Protein AF-A0A9D6T923-F1 (afdb_monomer_lite)

Secondary structure (DSSP, 8-state):
-------TT---TTTTTSEEE-SSS-EEE-HHHHHHHHHS--S-HHHHHHHHHHHHHHHHHHHT-HHHHHHHH-TT---SHHHHHHHTT--TT--HHHHHHHHHHHHHHHHHHHHHHHHHT-SEEE-TTS-EEEEHHHHHHHHHHHHHHHHHTHHHHHHHSTT----

Radius of gyration: 18.21 Å; chains: 1; bounding box: 53×26×55 Å

Foldseek 3Di:
DDDDPDDDDDQDCVSVVQWDDPDPPDIDGDLVVLLVQQPDPDPDPVSNVVSVVVLLVVLLCLLPPVQLVVCVVPVCPPVDVVSVCVSLVHDPPDALVSLLVSLVSLVSSLVSVVVVCVVVVHQFDADDPRHTSDGNVSSVSSNVSSLSSCVSCVVVNCVRHPPRDSD

pLDDT: mean 86.34, std 15.14, range [31.19, 98.31]

Sequence (167 aa):
MWNLTRGGDQKGGVDLGYFERVGRRVYRLTPAGLAAAAALKPSDRVVQEKLDRELEAAVTRILEHPVFQDWLSNPARPKYFREAGHFWGIAPGTPSKTVRERVAAVDRILSEALEVLDRRGVEEIAAQRGKVLFDRNDVVRCLEFQTTLKQRFARDLRVLAPGIELQ

Structure (mmCIF, N/CA/C/O backbone):
data_AF-A0A9D6T923-F1
#
_entry.id   AF-A0A9D6T923-F1
#
loop_
_atom_site.group_PDB
_atom_site.id
_atom_site.type_symbol
_atom_site.label_atom_id
_atom_site.label_alt_id
_atom_site.label_comp_id
_atom_site.label_asym_id
_atom_site.label_entity_id
_atom_site.label_seq_id
_atom_site.pdbx_PDB_ins_code
_atom_site.Cartn_x
_atom_site.Cartn_y
_atom_site.Cartn_z
_atom_site.occupancy
_atom_site.B_iso_or_equiv
_atom_site.auth_seq_id
_atom_site.auth_comp_id
_atom_site.auth_asym_id
_atom_site.auth_atom_id
_atom_site.pdbx_PDB_model_num
ATOM 1 N N . MET A 1 1 ? 34.291 0.297 38.015 1.00 33.00 1 MET A N 1
ATOM 2 C CA . MET A 1 1 ? 34.451 0.159 36.552 1.00 33.00 1 MET A CA 1
ATOM 3 C C . MET A 1 1 ? 33.395 -0.845 36.102 1.00 33.00 1 MET A C 1
ATOM 5 O O . MET A 1 1 ? 33.555 -2.024 36.373 1.00 33.00 1 MET A O 1
ATOM 9 N N . TRP A 1 2 ? 32.250 -0.384 35.592 1.00 31.19 2 TRP A N 1
ATOM 10 C CA . TRP A 1 2 ? 31.116 -1.259 35.264 1.00 31.19 2 TRP A CA 1
ATOM 11 C C . TRP A 1 2 ? 31.204 -1.688 33.797 1.00 31.19 2 TRP A C 1
ATOM 13 O O . TRP A 1 2 ? 31.028 -0.864 32.902 1.00 31.19 2 TRP A O 1
ATOM 23 N N . ASN A 1 3 ? 31.502 -2.966 33.564 1.00 37.09 3 ASN A N 1
ATOM 24 C CA . ASN A 1 3 ? 31.423 -3.599 32.251 1.00 37.09 3 ASN A CA 1
ATOM 25 C C . ASN A 1 3 ? 29.974 -4.029 31.994 1.00 37.09 3 ASN A C 1
ATOM 27 O O . ASN A 1 3 ? 29.470 -4.934 32.652 1.00 37.09 3 ASN A O 1
ATOM 31 N N . LEU A 1 4 ? 29.311 -3.388 31.030 1.00 40.09 4 LEU A N 1
ATOM 32 C CA . LEU A 1 4 ? 28.071 -3.892 30.439 1.00 40.09 4 LEU A CA 1
ATOM 33 C C . LEU A 1 4 ? 28.443 -4.834 29.292 1.00 40.09 4 LEU A C 1
ATOM 35 O O . LEU A 1 4 ? 28.746 -4.397 28.181 1.00 40.09 4 LEU A O 1
ATOM 39 N N . THR A 1 5 ? 28.420 -6.133 29.564 1.00 43.53 5 THR A N 1
ATOM 40 C CA . THR A 1 5 ? 28.371 -7.178 28.542 1.00 43.53 5 THR A CA 1
ATOM 41 C C . THR A 1 5 ? 27.061 -7.037 27.761 1.00 43.53 5 THR A C 1
ATOM 43 O O . THR A 1 5 ? 25.985 -7.373 28.249 1.00 43.53 5 THR A O 1
ATOM 46 N N . ARG A 1 6 ? 27.127 -6.507 26.532 1.00 48.41 6 ARG A N 1
ATOM 47 C CA . ARG A 1 6 ? 26.035 -6.649 25.557 1.00 48.41 6 ARG A CA 1
ATOM 48 C C . ARG A 1 6 ? 25.989 -8.111 25.115 1.00 48.41 6 ARG A C 1
ATOM 50 O O . ARG A 1 6 ? 26.974 -8.609 24.579 1.00 48.41 6 ARG A O 1
ATOM 57 N N . GLY A 1 7 ? 24.862 -8.780 25.359 1.00 39.69 7 GLY A N 1
ATOM 58 C CA . GLY A 1 7 ? 24.591 -10.132 24.871 1.00 39.69 7 GLY A CA 1
ATOM 59 C C . GLY A 1 7 ? 24.704 -10.192 23.347 1.00 39.69 7 GLY A C 1
ATOM 60 O O . GLY A 1 7 ? 24.068 -9.413 22.641 1.00 39.69 7 GLY A O 1
ATOM 61 N N . GLY A 1 8 ? 25.555 -11.089 22.860 1.00 44.44 8 GLY A N 1
ATOM 62 C CA . GLY A 1 8 ? 26.035 -11.144 21.481 1.00 44.44 8 GLY A CA 1
ATOM 63 C C . GLY A 1 8 ? 25.123 -11.826 20.465 1.00 44.44 8 GLY A C 1
ATOM 64 O O . GLY A 1 8 ? 25.660 -12.386 19.524 1.00 44.44 8 GLY A O 1
ATOM 65 N N . ASP A 1 9 ? 23.794 -11.795 20.612 1.00 50.34 9 ASP A N 1
ATOM 66 C CA . ASP A 1 9 ? 22.916 -12.435 19.609 1.00 50.34 9 ASP A CA 1
ATOM 67 C C . ASP A 1 9 ? 21.517 -11.814 19.442 1.00 50.34 9 ASP A C 1
ATOM 69 O O . ASP A 1 9 ? 20.634 -12.372 18.794 1.00 50.34 9 ASP A O 1
ATOM 73 N N . GLN A 1 10 ? 21.284 -10.622 19.998 1.00 52.41 10 GLN A N 1
ATOM 74 C CA . GLN A 1 10 ? 20.024 -9.905 19.793 1.00 52.41 10 GLN A CA 1
ATOM 75 C C . GLN A 1 10 ? 20.211 -8.836 18.718 1.00 52.41 10 GLN A C 1
ATOM 77 O O . GLN A 1 10 ? 20.822 -7.796 18.966 1.00 52.41 10 GLN A O 1
ATOM 82 N N . LYS A 1 11 ? 19.676 -9.091 17.515 1.00 60.47 11 LYS A N 1
ATOM 83 C CA . LYS A 1 11 ? 19.562 -8.073 16.458 1.00 60.47 11 LYS A CA 1
ATOM 84 C C . LYS A 1 11 ? 18.826 -6.860 17.027 1.00 60.47 11 LYS A C 1
ATOM 86 O O . LYS A 1 11 ? 17.698 -6.988 17.507 1.00 60.47 11 LYS A O 1
ATOM 91 N N . GLY A 1 12 ? 19.461 -5.689 16.998 1.00 68.44 12 GLY A N 1
ATOM 92 C CA . GLY A 1 12 ? 18.843 -4.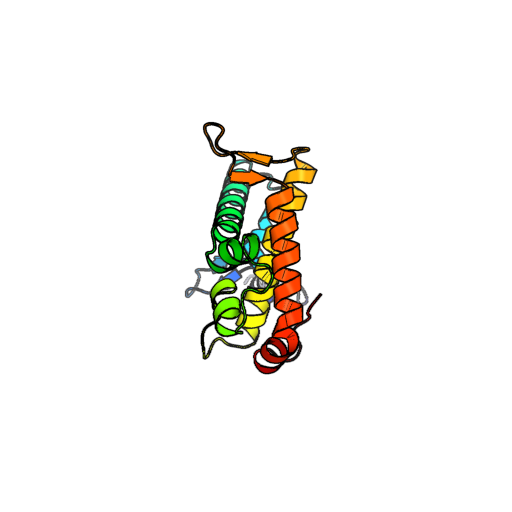462 17.493 1.00 68.44 12 GLY A CA 1
ATOM 93 C C . GLY A 1 12 ? 17.693 -4.025 16.584 1.00 68.44 12 GLY A C 1
ATOM 94 O O . GLY A 1 12 ? 17.639 -4.395 15.416 1.00 68.44 12 GLY A O 1
ATOM 95 N N . GLY A 1 13 ? 16.786 -3.173 17.069 1.00 68.31 13 GLY A N 1
ATOM 96 C CA . GLY A 1 13 ? 15.664 -2.679 16.253 1.00 68.31 13 GLY A CA 1
ATOM 97 C C . GLY A 1 13 ? 16.082 -1.949 14.960 1.00 68.31 13 GLY A C 1
ATOM 98 O O . GLY A 1 13 ? 15.289 -1.844 14.031 1.00 68.31 13 GLY A O 1
ATOM 99 N N . VAL A 1 14 ? 17.330 -1.477 14.873 1.00 72.62 14 VAL A N 1
ATOM 100 C CA . VAL A 1 14 ? 17.928 -0.953 13.630 1.00 72.62 14 VAL A CA 1
ATOM 101 C C . VAL A 1 14 ? 18.278 -2.089 12.660 1.00 72.62 14 VAL A C 1
ATOM 103 O O . VAL A 1 14 ? 17.991 -1.988 11.471 1.00 72.62 14 VAL A O 1
ATOM 106 N N . ASP A 1 15 ? 18.830 -3.197 13.161 1.00 73.19 15 ASP A N 1
ATOM 107 C CA . ASP A 1 15 ? 19.172 -4.385 12.365 1.00 73.19 15 ASP A CA 1
ATOM 108 C C . ASP A 1 15 ? 17.917 -5.121 11.874 1.00 73.19 15 ASP A C 1
ATOM 110 O O . ASP A 1 15 ? 17.924 -5.733 10.807 1.00 73.19 15 ASP A O 1
ATOM 114 N N . LEU A 1 16 ? 16.824 -5.018 12.636 1.00 73.38 16 LEU A N 1
ATOM 115 C CA . LEU A 1 16 ? 15.488 -5.496 12.265 1.00 73.38 16 LEU A CA 1
ATOM 116 C C . LEU A 1 16 ? 14.747 -4.536 11.317 1.00 73.38 16 LEU A C 1
ATOM 118 O O . LEU A 1 16 ? 13.649 -4.842 10.862 1.00 73.38 16 LEU A O 1
ATOM 122 N N . GLY A 1 17 ? 15.333 -3.376 11.001 1.00 81.31 17 GLY A N 1
ATOM 123 C CA . GLY A 1 17 ? 14.759 -2.401 10.075 1.00 81.31 17 GLY A CA 1
ATOM 124 C C . GLY A 1 17 ? 13.574 -1.611 10.632 1.00 81.31 17 GLY A C 1
ATOM 125 O O . GLY A 1 17 ? 12.904 -0.927 9.864 1.00 81.31 17 GLY A O 1
ATOM 126 N N . TYR A 1 18 ? 13.310 -1.670 11.940 1.00 84.00 18 TYR A N 1
ATOM 127 C CA . TYR A 1 18 ? 12.225 -0.935 12.602 1.00 84.00 18 TYR A CA 1
ATOM 128 C C . TYR A 1 18 ? 12.570 0.530 12.865 1.00 84.00 18 TYR A C 1
ATOM 130 O O . TYR A 1 18 ? 11.690 1.391 12.899 1.00 84.00 18 TYR A O 1
ATOM 138 N N . PHE A 1 19 ? 13.860 0.820 13.015 1.00 86.50 19 PHE A N 1
ATOM 139 C CA . PHE A 1 19 ? 14.364 2.169 13.220 1.00 86.50 19 PHE A CA 1
ATOM 140 C C . PHE A 1 19 ? 15.405 2.533 12.167 1.00 86.50 19 PHE A C 1
ATOM 142 O O . PHE A 1 19 ? 16.299 1.745 11.862 1.00 86.50 19 PHE A O 1
ATOM 149 N N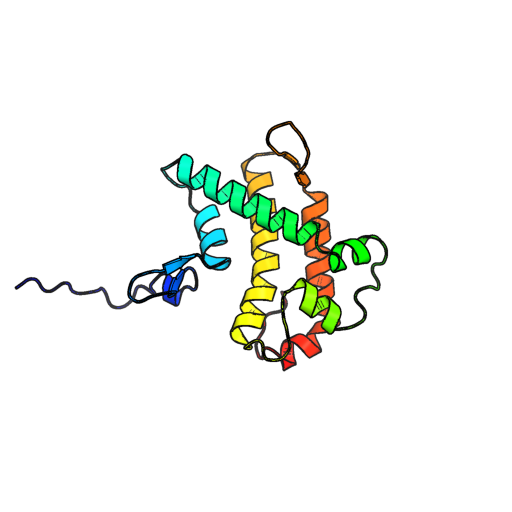 . GLU A 1 20 ? 15.343 3.767 11.682 1.00 85.62 20 GLU A N 1
ATOM 150 C CA . GLU A 1 20 ? 16.418 4.402 10.926 1.00 85.62 20 GLU A CA 1
ATOM 151 C C . GLU A 1 20 ? 17.107 5.465 11.788 1.00 85.62 20 GLU A C 1
ATOM 153 O O . GLU A 1 20 ? 16.478 6.171 12.580 1.00 85.62 20 GLU A O 1
ATOM 158 N N . ARG A 1 21 ? 18.432 5.580 11.671 1.00 84.81 21 ARG A N 1
ATOM 159 C CA . ARG A 1 21 ? 19.206 6.576 12.417 1.00 84.81 21 ARG A CA 1
ATOM 160 C C . ARG A 1 21 ? 19.256 7.877 11.622 1.00 84.81 21 ARG A C 1
ATOM 162 O O . ARG A 1 21 ? 19.951 7.955 10.618 1.00 84.81 21 ARG A O 1
ATOM 169 N N . VAL A 1 22 ? 18.564 8.902 12.112 1.00 87.12 22 VAL A N 1
ATOM 170 C CA . VAL A 1 22 ? 18.488 10.236 11.482 1.00 87.12 22 VAL A CA 1
ATOM 171 C C . VAL A 1 22 ? 19.438 11.257 12.122 1.00 87.12 22 VAL A C 1
ATOM 173 O O . VAL A 1 22 ? 19.540 12.391 11.668 1.00 87.12 22 VAL A O 1
ATOM 176 N N . GLY A 1 23 ? 20.170 10.871 13.173 1.00 78.75 23 GLY A N 1
ATOM 177 C CA . GLY A 1 23 ? 21.181 11.720 13.802 1.00 78.75 23 GLY A CA 1
ATOM 178 C C . GLY A 1 23 ? 22.101 10.972 14.767 1.00 78.75 23 GLY A C 1
ATOM 179 O O . GLY A 1 23 ? 21.990 9.760 14.974 1.00 78.75 23 GLY A O 1
ATOM 180 N N . ARG A 1 24 ? 23.018 11.700 15.423 1.00 72.75 24 ARG A N 1
ATOM 181 C CA . ARG A 1 24 ? 24.044 11.098 16.301 1.00 72.75 24 ARG A CA 1
ATOM 182 C C . ARG A 1 24 ? 23.440 10.273 17.449 1.00 72.75 24 ARG A C 1
ATOM 184 O O . ARG A 1 24 ? 24.092 9.334 17.899 1.00 72.75 24 ARG A O 1
ATOM 191 N N . ARG A 1 25 ? 22.200 10.557 17.868 1.00 75.94 25 ARG A N 1
ATOM 192 C CA . ARG A 1 25 ? 21.403 9.768 18.835 1.00 75.94 25 ARG A CA 1
ATOM 193 C C . ARG A 1 25 ? 19.892 9.807 18.562 1.00 75.94 25 ARG A C 1
ATOM 195 O O . ARG A 1 25 ? 19.105 9.532 19.457 1.00 75.94 25 ARG A O 1
ATOM 202 N N . VAL A 1 26 ? 19.494 10.190 17.353 1.00 72.75 26 VAL A N 1
ATOM 203 C CA . VAL A 1 26 ? 18.081 10.334 16.992 1.00 72.75 26 VAL A CA 1
ATOM 204 C C . VAL A 1 26 ? 17.722 9.199 16.051 1.00 72.75 26 VAL A C 1
ATOM 206 O O . VAL A 1 26 ? 18.394 9.000 15.035 1.00 72.75 26 VAL A O 1
ATOM 209 N N . TYR A 1 27 ? 16.685 8.456 16.417 1.00 84.00 27 TYR A N 1
ATOM 210 C CA . TYR A 1 27 ? 16.145 7.355 15.636 1.00 84.00 27 TYR A CA 1
ATOM 211 C C . TYR A 1 27 ? 14.716 7.692 15.245 1.00 84.00 27 TYR A C 1
ATOM 213 O O . TYR A 1 27 ? 13.965 8.252 16.046 1.00 84.00 27 TYR A O 1
ATOM 221 N N . ARG A 1 28 ? 14.354 7.360 14.014 1.00 82.50 28 ARG A N 1
ATOM 222 C CA . ARG A 1 28 ? 12.999 7.491 13.499 1.00 82.50 28 ARG A CA 1
ATOM 223 C C . ARG A 1 28 ? 12.449 6.098 13.242 1.00 82.50 28 ARG A C 1
ATOM 225 O O . ARG A 1 28 ? 13.174 5.223 12.779 1.00 82.50 28 ARG A O 1
ATOM 232 N N . LEU A 1 29 ? 11.178 5.899 13.565 1.00 83.81 29 LEU A N 1
ATOM 233 C CA . LEU A 1 29 ? 10.455 4.698 13.172 1.00 83.81 29 LEU A CA 1
ATOM 234 C C . LEU A 1 29 ? 10.351 4.644 11.650 1.00 83.81 29 LEU A C 1
ATOM 236 O O . LEU A 1 29 ? 9.932 5.610 11.008 1.00 83.81 29 LEU A O 1
ATOM 240 N N . THR A 1 30 ? 10.744 3.512 11.086 1.00 83.81 30 THR A N 1
ATOM 241 C CA . THR A 1 30 ? 10.467 3.209 9.684 1.00 83.81 30 THR A CA 1
ATOM 242 C C . THR A 1 30 ? 9.008 2.756 9.555 1.00 83.81 30 THR A C 1
ATOM 244 O O . THR A 1 30 ? 8.399 2.353 10.551 1.00 83.81 30 THR A O 1
ATOM 247 N N . PRO A 1 31 ? 8.437 2.723 8.339 1.00 79.25 31 PRO A N 1
ATOM 248 C CA . PRO A 1 31 ? 7.131 2.098 8.120 1.00 79.25 31 PRO A CA 1
ATOM 249 C C . PRO A 1 31 ? 7.064 0.647 8.631 1.00 79.25 31 PRO A C 1
ATOM 251 O O . PRO A 1 31 ? 6.039 0.218 9.147 1.00 79.25 31 PRO A O 1
ATOM 254 N N . ALA A 1 32 ? 8.180 -0.092 8.555 1.00 74.88 32 ALA A N 1
ATOM 255 C CA . ALA A 1 32 ? 8.295 -1.451 9.081 1.00 74.88 32 ALA A CA 1
ATOM 256 C C . ALA A 1 32 ? 8.182 -1.502 10.609 1.00 74.88 32 ALA A C 1
ATOM 258 O O . ALA A 1 32 ? 7.495 -2.363 11.150 1.00 74.88 32 ALA A O 1
ATOM 259 N N . GLY A 1 33 ? 8.861 -0.584 11.299 1.00 81.94 33 GLY A N 1
ATOM 260 C CA . GLY A 1 33 ? 8.790 -0.501 12.752 1.00 81.94 33 GLY A CA 1
ATOM 261 C C . GLY A 1 33 ? 7.441 -0.005 13.244 1.00 81.94 33 GLY A C 1
ATOM 262 O O . GLY A 1 33 ? 7.018 -0.397 14.321 1.00 81.94 33 GLY A O 1
ATOM 263 N N . LEU A 1 34 ? 6.762 0.827 12.455 1.00 78.62 34 LEU A N 1
ATOM 264 C CA . LEU A 1 34 ? 5.431 1.332 12.773 1.00 78.62 34 LEU A CA 1
ATOM 265 C C . LEU A 1 34 ? 4.392 0.208 12.715 1.00 78.62 34 LEU A C 1
ATOM 267 O O . LEU A 1 34 ? 3.637 0.048 13.667 1.00 78.62 34 LEU A O 1
ATOM 271 N N . ALA A 1 35 ? 4.437 -0.629 11.673 1.00 72.94 35 ALA A N 1
ATOM 272 C CA . ALA A 1 35 ? 3.622 -1.843 11.595 1.00 72.94 35 ALA A CA 1
ATOM 273 C C . ALA A 1 35 ? 3.924 -2.805 12.760 1.00 72.94 35 ALA A C 1
ATOM 275 O O . ALA A 1 35 ? 3.023 -3.217 13.481 1.00 72.94 35 ALA A O 1
ATOM 276 N N . ALA A 1 36 ? 5.207 -3.080 13.032 1.00 73.88 36 ALA A N 1
ATOM 277 C CA . ALA A 1 36 ? 5.597 -3.934 14.156 1.00 73.88 36 ALA A CA 1
ATOM 278 C C . ALA A 1 36 ? 5.162 -3.366 15.521 1.00 73.88 36 ALA A C 1
ATOM 280 O O . ALA A 1 36 ? 4.828 -4.126 16.426 1.00 73.88 36 ALA A O 1
ATOM 281 N N . ALA A 1 37 ? 5.158 -2.040 15.682 1.00 70.06 37 ALA A N 1
ATOM 282 C CA . ALA A 1 37 ? 4.698 -1.380 16.897 1.00 70.06 37 ALA A CA 1
ATOM 283 C C . ALA A 1 37 ? 3.172 -1.446 17.058 1.00 70.06 37 ALA A C 1
ATOM 285 O O . ALA A 1 37 ? 2.712 -1.620 18.182 1.00 70.06 37 ALA A O 1
ATOM 286 N N . ALA A 1 38 ? 2.400 -1.343 15.971 1.00 62.12 38 ALA A N 1
ATOM 287 C CA . ALA A 1 38 ? 0.938 -1.478 15.991 1.00 62.12 38 ALA A CA 1
ATOM 288 C C . ALA A 1 38 ? 0.474 -2.900 16.381 1.00 62.12 38 ALA A C 1
ATOM 290 O O . ALA A 1 38 ? -0.555 -3.071 17.044 1.00 62.12 38 ALA A O 1
ATOM 291 N N . ALA A 1 39 ? 1.281 -3.913 16.048 1.00 64.56 39 ALA A N 1
ATOM 292 C CA . ALA A 1 39 ? 1.043 -5.301 16.438 1.00 64.56 39 ALA A CA 1
ATOM 293 C C . ALA A 1 39 ? 1.340 -5.582 17.930 1.00 64.56 39 ALA A C 1
ATOM 295 O O . ALA A 1 39 ? 0.817 -6.538 18.512 1.00 64.56 39 ALA A O 1
ATOM 296 N N . LEU A 1 40 ? 2.169 -4.761 18.588 1.00 65.44 40 LEU A N 1
ATOM 297 C CA . LEU A 1 40 ? 2.410 -4.866 20.029 1.00 65.44 40 LEU A CA 1
ATOM 298 C C . LEU A 1 40 ? 1.201 -4.305 20.778 1.00 65.44 40 LEU A C 1
ATOM 300 O O . LEU A 1 40 ? 0.799 -3.183 20.514 1.00 65.44 40 LEU A O 1
ATOM 304 N N . LYS A 1 41 ? 0.655 -5.039 21.759 1.00 57.00 41 LYS A N 1
ATOM 305 C CA . LYS A 1 41 ? -0.313 -4.488 22.725 1.00 57.00 41 LYS A CA 1
ATOM 306 C C . LYS A 1 41 ? 0.427 -3.506 23.636 1.00 57.00 41 LYS A C 1
ATOM 308 O O . LYS A 1 41 ? 1.123 -3.969 24.547 1.00 57.00 41 LYS A O 1
ATOM 313 N N . PRO A 1 42 ? 0.339 -2.182 23.433 1.00 54.72 42 PRO A N 1
ATOM 314 C CA . PRO A 1 42 ? 1.056 -1.253 24.281 1.00 54.72 42 PRO A CA 1
ATOM 315 C C . PRO A 1 42 ? 0.341 -1.261 25.632 1.00 54.72 42 PRO A C 1
ATOM 317 O O . PRO A 1 42 ? -0.883 -1.179 25.693 1.00 54.72 42 PRO A O 1
ATOM 320 N N . SER A 1 43 ? 1.081 -1.355 26.734 1.00 58.91 43 SER A N 1
ATOM 321 C CA . SER A 1 43 ? 0.495 -1.139 28.064 1.00 58.91 43 SER A CA 1
ATOM 322 C C . SER A 1 43 ? -0.026 0.297 28.236 1.00 58.91 43 SER A C 1
ATOM 324 O O . SER A 1 43 ? -0.819 0.560 29.136 1.00 58.91 43 SER A O 1
ATOM 326 N N . ASP A 1 44 ? 0.399 1.211 27.356 1.00 68.88 44 ASP A N 1
ATOM 327 C CA . ASP A 1 44 ? -0.005 2.610 27.305 1.00 68.88 44 ASP A CA 1
ATOM 328 C C . ASP A 1 44 ? -1.014 2.869 26.173 1.00 68.88 44 ASP A C 1
ATOM 330 O O . ASP A 1 44 ? -0.684 2.874 24.981 1.00 68.88 44 ASP A O 1
ATOM 334 N N . ARG A 1 45 ? -2.255 3.152 26.572 1.00 75.06 45 ARG A N 1
ATOM 335 C CA . ARG A 1 45 ? -3.367 3.488 25.678 1.00 75.06 45 ARG A CA 1
ATOM 336 C C . ARG A 1 45 ? -3.066 4.690 24.775 1.00 75.06 45 ARG A C 1
ATOM 338 O O . ARG A 1 45 ? -3.508 4.703 23.630 1.00 75.06 45 ARG A O 1
ATOM 345 N N . VAL A 1 46 ? -2.297 5.675 25.245 1.00 77.44 46 VAL A N 1
ATOM 346 C CA . VAL A 1 46 ? -1.963 6.877 24.460 1.00 77.44 46 VAL A CA 1
ATOM 347 C C . VAL A 1 46 ? -1.059 6.519 23.281 1.00 77.44 46 VAL A C 1
ATOM 349 O O . VAL A 1 46 ? -1.223 7.045 22.178 1.00 77.44 46 VAL A O 1
ATOM 352 N N . VAL A 1 47 ? -0.119 5.595 23.495 1.00 77.38 47 VAL A N 1
ATOM 353 C CA . VAL A 1 47 ? 0.774 5.104 22.438 1.00 77.38 47 VAL A CA 1
ATOM 354 C C . VAL A 1 47 ? -0.018 4.308 21.405 1.00 77.38 47 VAL A C 1
ATOM 356 O O . VAL A 1 47 ? 0.178 4.514 20.209 1.00 77.38 47 VAL A O 1
ATOM 359 N N . GLN A 1 48 ? -0.948 3.461 21.853 1.00 76.00 48 GLN A N 1
ATOM 360 C CA . GLN A 1 48 ? -1.803 2.683 20.958 1.00 76.00 48 GLN A CA 1
ATOM 361 C C . GLN A 1 48 ? -2.680 3.578 20.077 1.00 76.00 48 GLN A C 1
ATOM 363 O O . GLN A 1 48 ? -2.667 3.439 18.859 1.00 76.00 48 GLN A O 1
ATOM 368 N N . GLU A 1 49 ? -3.372 4.555 20.668 1.00 83.00 49 GLU A N 1
ATOM 369 C CA . GLU A 1 49 ? -4.215 5.489 19.912 1.00 83.00 49 GLU A CA 1
ATOM 370 C C . GLU A 1 49 ? -3.406 6.295 18.885 1.00 83.00 49 GLU A C 1
ATOM 372 O O . GLU A 1 49 ? -3.908 6.624 17.809 1.00 83.00 49 GLU A O 1
ATOM 377 N N . LYS A 1 50 ? -2.144 6.618 19.191 1.00 85.06 50 LYS A N 1
ATOM 378 C CA . LYS A 1 50 ? -1.257 7.291 18.240 1.00 85.06 50 LYS A CA 1
ATOM 379 C C . LYS A 1 50 ? -0.874 6.379 17.071 1.00 85.06 50 LYS A C 1
ATOM 381 O O . LYS A 1 50 ? -0.924 6.834 15.930 1.00 85.06 50 LYS A O 1
ATOM 386 N N . LEU A 1 51 ? -0.497 5.131 17.347 1.00 84.44 51 LEU A N 1
ATOM 387 C CA . LEU A 1 51 ? -0.134 4.152 16.318 1.00 84.44 51 LEU A CA 1
ATOM 388 C C . LEU A 1 51 ? -1.320 3.843 15.400 1.00 84.44 51 LEU A C 1
ATOM 390 O O . LEU A 1 51 ? -1.156 3.849 14.182 1.00 84.44 51 LEU A O 1
ATOM 394 N N . ASP A 1 52 ? -2.513 3.685 15.973 1.00 87.06 52 ASP A N 1
ATOM 395 C CA . ASP A 1 52 ? -3.746 3.458 15.220 1.00 87.06 52 ASP A CA 1
ATOM 396 C C . ASP A 1 52 ? -4.027 4.624 14.259 1.00 87.06 52 ASP A C 1
ATOM 398 O O . ASP A 1 52 ? -4.267 4.406 13.075 1.00 87.06 52 ASP A O 1
ATOM 402 N N . ARG A 1 53 ? -3.891 5.877 14.716 1.00 90.62 53 ARG A N 1
ATOM 403 C CA . ARG A 1 53 ? -4.053 7.058 13.845 1.00 90.62 53 ARG A CA 1
ATOM 404 C C . ARG A 1 53 ? -3.004 7.134 12.739 1.00 90.62 53 ARG A C 1
ATOM 406 O O . ARG A 1 53 ? -3.298 7.593 11.635 1.00 90.62 53 ARG A O 1
ATOM 413 N N . GLU A 1 54 ? -1.765 6.744 13.028 1.00 92.31 54 GLU A N 1
ATOM 414 C CA . GLU A 1 54 ? -0.700 6.721 12.022 1.00 92.31 54 GLU A CA 1
ATOM 415 C C . GLU A 1 54 ? -0.964 5.649 10.956 1.00 92.31 54 GLU A C 1
ATOM 417 O O . GLU A 1 54 ? -0.773 5.928 9.767 1.00 92.31 54 GLU A O 1
ATOM 422 N N . LEU A 1 55 ? -1.463 4.475 11.362 1.00 93.25 55 LEU A N 1
ATOM 423 C CA . LEU A 1 55 ? -1.914 3.418 10.458 1.00 93.25 55 LEU A CA 1
ATOM 424 C C . LEU A 1 55 ? -3.101 3.888 9.609 1.00 93.25 55 LEU A C 1
ATOM 426 O O . LEU A 1 55 ? -3.030 3.817 8.384 1.00 93.25 55 LEU A O 1
ATOM 430 N N . GLU A 1 56 ? -4.141 4.447 10.231 1.00 94.31 56 GLU A N 1
ATOM 431 C CA . GLU A 1 56 ? -5.319 4.992 9.543 1.00 94.31 56 GLU A CA 1
ATOM 432 C C . GLU A 1 56 ? -4.921 6.014 8.468 1.00 94.31 56 GLU A C 1
ATOM 434 O O . GLU A 1 56 ? -5.371 5.943 7.321 1.00 94.31 56 GLU A O 1
ATOM 439 N N . ALA A 1 57 ? -4.011 6.933 8.803 1.00 95.19 57 ALA A N 1
ATOM 440 C CA . ALA A 1 57 ? -3.508 7.930 7.864 1.00 95.19 57 ALA A CA 1
ATOM 441 C C . ALA A 1 57 ? -2.639 7.327 6.747 1.00 95.19 57 ALA A C 1
ATOM 443 O O . ALA A 1 57 ? -2.559 7.910 5.662 1.00 95.19 57 ALA A O 1
ATOM 444 N N . ALA A 1 58 ? -1.937 6.220 7.003 1.00 96.50 58 ALA A N 1
ATOM 445 C CA . ALA A 1 58 ? -1.144 5.519 5.997 1.00 96.50 58 ALA A CA 1
ATOM 446 C C . ALA A 1 58 ? -2.041 4.755 5.013 1.00 96.50 58 ALA A C 1
ATOM 448 O O . ALA A 1 58 ? -1.854 4.893 3.805 1.00 96.50 58 ALA A O 1
ATOM 449 N N . VAL A 1 59 ? -3.044 4.032 5.519 1.00 97.50 59 VAL A N 1
ATOM 450 C CA . VAL A 1 59 ? -4.048 3.326 4.706 1.00 97.50 59 VAL A CA 1
ATOM 451 C C . VAL A 1 59 ? -4.813 4.318 3.839 1.00 97.50 59 VAL A C 1
ATOM 453 O O . VAL A 1 59 ? -4.854 4.155 2.624 1.00 97.50 59 VAL A O 1
ATOM 456 N N . THR A 1 60 ? -5.316 5.404 4.434 1.00 97.00 60 THR A N 1
ATOM 457 C CA . THR A 1 60 ? -6.036 6.459 3.702 1.00 97.00 60 THR A CA 1
ATOM 458 C C . THR A 1 60 ? -5.189 7.005 2.549 1.00 97.00 60 THR A C 1
ATOM 460 O O . THR A 1 60 ? -5.661 7.083 1.423 1.00 97.00 60 THR A O 1
ATOM 463 N N . ARG A 1 61 ? -3.897 7.289 2.776 1.00 97.38 61 ARG A N 1
ATOM 464 C CA . ARG A 1 61 ? -2.987 7.762 1.715 1.00 97.38 61 ARG A CA 1
ATOM 465 C C . ARG A 1 61 ? -2.773 6.750 0.588 1.00 97.38 61 ARG A C 1
ATOM 467 O O . ARG A 1 61 ? -2.593 7.162 -0.554 1.00 97.38 61 ARG A O 1
ATOM 474 N N . ILE A 1 62 ? -2.747 5.455 0.900 1.00 98.12 62 ILE A N 1
ATOM 475 C CA . ILE A 1 62 ? -2.632 4.392 -0.108 1.00 98.12 62 ILE A CA 1
ATOM 476 C C . ILE A 1 62 ? -3.921 4.316 -0.932 1.00 98.12 62 ILE A C 1
ATOM 478 O O . ILE A 1 62 ? -3.861 4.283 -2.161 1.00 98.12 62 ILE A O 1
ATOM 482 N N . LEU A 1 63 ? -5.076 4.337 -0.265 1.00 97.81 63 LEU A N 1
ATOM 483 C CA . LEU A 1 63 ? -6.383 4.256 -0.913 1.00 97.81 63 LEU A CA 1
ATOM 484 C C . LEU A 1 63 ? -6.698 5.509 -1.736 1.00 97.81 63 LEU A C 1
ATOM 486 O O . LEU A 1 63 ? -7.265 5.407 -2.814 1.00 97.81 63 LEU A O 1
ATOM 490 N N . GLU A 1 64 ? -6.281 6.693 -1.304 1.00 97.44 64 GLU A N 1
ATOM 491 C CA . GLU A 1 64 ? -6.460 7.940 -2.060 1.00 97.44 64 GLU A CA 1
ATOM 492 C C . GLU A 1 64 ? -5.431 8.108 -3.194 1.00 97.44 64 GLU A C 1
ATOM 494 O O . GLU A 1 64 ? -5.466 9.098 -3.928 1.00 97.44 64 GLU A O 1
ATOM 499 N N . HIS A 1 65 ? -4.502 7.160 -3.370 1.00 98.31 65 HIS A N 1
ATOM 500 C CA . HIS A 1 65 ? -3.453 7.298 -4.370 1.00 98.31 65 HIS A CA 1
ATOM 501 C C . HIS A 1 65 ? -4.038 7.288 -5.800 1.00 98.31 65 HIS A C 1
ATOM 503 O O . HIS A 1 65 ? -4.716 6.323 -6.170 1.00 98.31 65 HIS A O 1
ATOM 509 N N . PRO A 1 66 ? -3.709 8.274 -6.667 1.00 97.75 66 PRO A N 1
ATOM 510 C CA . PRO A 1 66 ? -4.323 8.410 -7.994 1.00 97.75 66 PRO A CA 1
ATOM 511 C C . PRO A 1 66 ? -4.235 7.151 -8.861 1.00 97.75 66 PRO A C 1
ATOM 513 O O . PRO A 1 66 ? -5.199 6.761 -9.497 1.00 97.75 66 PRO A O 1
ATOM 516 N N . VAL A 1 67 ? -3.093 6.461 -8.837 1.00 97.88 67 VAL A N 1
ATOM 517 C CA . VAL A 1 67 ? -2.887 5.227 -9.620 1.00 97.88 67 VAL A CA 1
ATOM 518 C C . VAL A 1 67 ? -3.832 4.094 -9.191 1.00 97.88 67 VAL A C 1
ATOM 520 O O . VAL A 1 67 ? -4.263 3.316 -10.039 1.00 97.88 67 VAL A O 1
ATOM 523 N N . PHE A 1 68 ? -4.164 3.996 -7.899 1.00 98.19 68 PHE A N 1
ATOM 524 C CA . PHE A 1 68 ? -5.137 3.014 -7.419 1.00 98.19 68 PHE A CA 1
ATOM 525 C C . PHE A 1 68 ? -6.565 3.438 -7.781 1.00 98.19 68 PHE A C 1
ATOM 527 O O . PHE A 1 68 ? -7.329 2.627 -8.297 1.00 98.19 68 PHE A O 1
ATOM 534 N N . GLN A 1 69 ? -6.898 4.720 -7.617 1.00 98.06 69 GLN A N 1
ATOM 535 C CA . GLN A 1 69 ? -8.195 5.272 -8.027 1.00 98.06 69 GLN A CA 1
ATOM 536 C C . GLN A 1 69 ? -8.461 5.085 -9.534 1.00 98.06 69 GLN A C 1
ATOM 538 O O . GLN A 1 69 ? -9.547 4.664 -9.939 1.00 98.06 69 GLN A O 1
ATOM 543 N N . ASP A 1 70 ? -7.442 5.289 -10.371 1.00 97.31 70 ASP A N 1
ATOM 544 C CA . ASP A 1 70 ? -7.506 5.023 -11.810 1.00 97.31 70 ASP A CA 1
ATOM 545 C C . ASP A 1 70 ? -7.712 3.532 -12.112 1.00 97.31 70 ASP A C 1
ATOM 547 O O . ASP A 1 70 ? -8.435 3.180 -13.048 1.00 97.31 70 ASP A O 1
ATOM 551 N N . TRP A 1 71 ? -7.096 2.642 -11.327 1.00 97.81 71 TRP A N 1
ATOM 552 C CA . TRP A 1 71 ? -7.266 1.196 -11.475 1.00 97.81 71 TRP A CA 1
ATOM 553 C C . TRP A 1 71 ? -8.680 0.730 -11.125 1.00 97.81 71 TRP A C 1
ATOM 555 O O . TRP A 1 71 ? -9.223 -0.107 -11.846 1.00 97.81 71 TRP A O 1
ATOM 565 N N . LEU A 1 72 ? -9.307 1.311 -10.094 1.00 96.94 72 LEU A N 1
ATOM 566 C CA . LEU A 1 72 ? -10.700 1.010 -9.735 1.00 96.94 72 LEU A CA 1
ATOM 567 C C . LEU A 1 72 ? -11.664 1.278 -10.900 1.00 96.94 72 LEU A C 1
ATOM 569 O O . LEU A 1 72 ? -12.630 0.543 -11.088 1.00 96.94 72 LEU A O 1
ATOM 573 N N . SER A 1 73 ? -11.379 2.303 -11.706 1.00 96.50 73 SER A N 1
ATOM 574 C CA . SER A 1 73 ? -12.157 2.618 -12.911 1.00 96.50 73 SER A CA 1
ATOM 575 C C . SER A 1 73 ? -11.713 1.810 -14.136 1.00 96.50 73 SER A C 1
ATOM 577 O O . SER A 1 73 ? -12.499 1.573 -15.054 1.00 96.50 73 SER A O 1
ATOM 579 N N . ASN A 1 74 ? -10.441 1.410 -14.192 1.00 95.62 74 ASN A N 1
ATOM 580 C CA . ASN A 1 74 ? -9.857 0.694 -15.318 1.00 95.62 74 ASN A CA 1
ATOM 581 C C . ASN A 1 74 ? -8.790 -0.320 -14.859 1.00 95.62 74 ASN A C 1
ATOM 583 O O . ASN A 1 74 ? -7.607 0.031 -14.766 1.00 95.62 74 ASN A O 1
ATOM 587 N N . PRO A 1 75 ? -9.150 -1.608 -14.709 1.00 94.31 75 PRO A N 1
ATOM 588 C CA . PRO A 1 75 ? -8.224 -2.647 -14.249 1.00 94.31 75 PRO A CA 1
ATOM 589 C C . PRO A 1 75 ? -6.996 -2.882 -15.152 1.00 94.31 75 PRO A C 1
ATOM 591 O O . PRO A 1 75 ? -6.001 -3.493 -14.741 1.00 94.31 75 PRO A O 1
ATOM 594 N N . ALA A 1 76 ? -7.025 -2.392 -16.399 1.00 93.69 76 ALA A N 1
ATOM 595 C CA . ALA A 1 76 ? -5.885 -2.447 -17.315 1.00 93.69 76 ALA A CA 1
ATOM 596 C C . ALA A 1 76 ? -4.820 -1.368 -17.031 1.00 93.69 76 ALA A C 1
ATOM 598 O O . ALA A 1 76 ? -3.740 -1.400 -17.625 1.00 93.69 76 ALA A O 1
ATOM 599 N N . ARG A 1 77 ? -5.095 -0.409 -16.138 1.00 94.00 77 ARG A N 1
ATOM 600 C CA . ARG A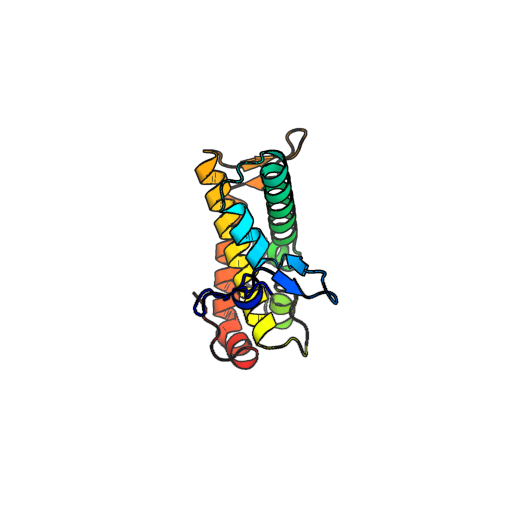 1 77 ? -4.107 0.543 -15.608 1.00 94.00 77 ARG A CA 1
ATOM 601 C C . ARG A 1 77 ? -3.395 -0.036 -14.380 1.00 94.00 77 ARG A C 1
ATOM 603 O O . ARG A 1 77 ? -3.835 -1.048 -13.854 1.00 94.00 77 ARG A O 1
ATOM 610 N N . PRO A 1 78 ? -2.257 0.528 -13.958 1.00 96.00 78 PRO A N 1
ATOM 611 C CA . PRO A 1 78 ? -1.305 1.234 -14.808 1.00 96.00 78 PRO A CA 1
ATOM 612 C C . PRO A 1 78 ? -0.757 0.339 -15.931 1.00 96.00 78 PRO A C 1
ATOM 614 O O . PRO A 1 78 ? -0.648 -0.881 -15.781 1.00 96.00 78 PRO A O 1
ATOM 617 N N . LYS A 1 79 ? -0.400 0.956 -17.062 1.00 95.38 79 LYS A N 1
ATOM 618 C CA . LYS A 1 79 ? 0.166 0.256 -18.232 1.00 95.38 79 LYS A CA 1
ATOM 619 C C . LYS A 1 79 ? 1.687 0.201 -18.185 1.00 95.38 79 LYS A C 1
ATOM 621 O O . LYS A 1 79 ? 2.279 -0.726 -18.730 1.00 95.38 79 LYS A O 1
ATOM 626 N N . TYR A 1 80 ? 2.312 1.187 -17.548 1.00 96.44 80 TYR A N 1
ATOM 627 C CA . TYR A 1 80 ? 3.761 1.333 -17.533 1.00 96.44 80 TYR A CA 1
ATOM 628 C C . TYR A 1 80 ? 4.313 1.256 -16.117 1.00 96.44 80 TYR A C 1
ATOM 630 O O . TYR A 1 80 ? 3.712 1.760 -15.168 1.00 96.44 80 TYR A O 1
ATOM 638 N N . PHE A 1 81 ? 5.528 0.717 -15.992 1.00 95.88 81 PHE A N 1
ATOM 639 C CA . PHE A 1 81 ? 6.189 0.584 -14.697 1.00 95.88 81 PHE A CA 1
ATOM 640 C C . PHE A 1 81 ? 6.355 1.924 -13.975 1.00 95.88 81 PHE A C 1
ATOM 642 O O . PHE A 1 81 ? 6.290 1.969 -12.757 1.00 95.88 81 PHE A O 1
ATOM 649 N N . ARG A 1 82 ? 6.523 3.037 -14.701 1.00 95.56 82 ARG A N 1
ATOM 650 C CA . ARG A 1 82 ? 6.637 4.374 -14.095 1.00 95.56 82 ARG A CA 1
ATOM 651 C C . ARG A 1 82 ? 5.426 4.731 -13.226 1.00 95.56 82 ARG A C 1
ATOM 653 O O . ARG A 1 82 ? 5.603 5.330 -12.173 1.00 95.56 82 ARG A O 1
ATOM 660 N N . GLU A 1 83 ? 4.220 4.377 -13.664 1.00 96.38 83 GLU A N 1
ATOM 661 C CA . GLU A 1 83 ? 2.987 4.646 -12.918 1.00 96.38 83 GLU A CA 1
ATOM 662 C C . GLU A 1 83 ? 2.925 3.763 -11.655 1.00 96.38 83 GLU A C 1
ATOM 664 O O . GLU A 1 83 ? 2.653 4.261 -10.566 1.00 96.38 83 GLU A O 1
ATOM 669 N N . ALA A 1 84 ? 3.272 2.474 -11.765 1.00 96.50 84 ALA A N 1
ATOM 670 C CA . ALA A 1 84 ? 3.376 1.577 -10.606 1.00 96.50 84 ALA A CA 1
ATOM 671 C C . ALA A 1 84 ? 4.484 2.019 -9.627 1.00 96.50 84 ALA A C 1
ATOM 673 O O . ALA A 1 84 ? 4.300 2.035 -8.414 1.00 96.50 84 ALA A O 1
ATOM 674 N N . GLY A 1 85 ? 5.622 2.469 -10.157 1.00 96.62 85 GLY A N 1
ATOM 675 C CA . GLY A 1 85 ? 6.707 3.073 -9.396 1.00 96.62 85 GLY A CA 1
ATOM 676 C C . GLY A 1 85 ? 6.243 4.310 -8.635 1.00 96.62 85 GLY A C 1
ATOM 677 O O . GLY A 1 85 ? 6.565 4.436 -7.461 1.00 96.62 85 GLY A O 1
ATOM 678 N N . HIS A 1 86 ? 5.427 5.174 -9.248 1.00 97.06 86 HIS A N 1
ATOM 679 C CA . HIS A 1 86 ? 4.833 6.323 -8.563 1.00 97.06 86 HIS A CA 1
ATOM 680 C C . HIS A 1 86 ? 3.975 5.893 -7.364 1.00 97.06 86 HIS A C 1
ATOM 682 O O . HIS A 1 86 ? 4.170 6.443 -6.283 1.00 97.06 86 HIS A O 1
ATOM 688 N N . PHE A 1 87 ? 3.140 4.858 -7.524 1.00 97.88 87 PHE A N 1
ATOM 689 C CA . PHE A 1 87 ? 2.356 4.272 -6.427 1.00 97.88 87 PHE A CA 1
ATOM 690 C C . PHE A 1 87 ? 3.223 3.792 -5.257 1.00 97.88 87 PHE A C 1
ATOM 692 O O . PHE A 1 87 ? 2.951 4.114 -4.103 1.00 97.88 87 PHE A O 1
ATOM 699 N N . TRP A 1 88 ? 4.329 3.101 -5.537 1.00 97.38 88 TRP A N 1
ATOM 700 C CA . TRP A 1 88 ? 5.274 2.675 -4.496 1.00 97.38 88 TRP A CA 1
ATOM 701 C C . TRP A 1 88 ? 6.226 3.783 -4.021 1.00 97.38 88 TRP A C 1
ATOM 703 O O . TRP A 1 88 ? 7.085 3.539 -3.171 1.00 97.38 88 TRP A O 1
ATOM 713 N N . GLY A 1 89 ? 6.150 4.989 -4.587 1.00 96.31 89 GLY A N 1
ATOM 714 C CA . GLY A 1 89 ? 7.108 6.066 -4.340 1.00 96.31 89 GLY A CA 1
ATOM 715 C C . GLY A 1 89 ? 8.525 5.768 -4.846 1.00 96.31 89 GLY A C 1
ATOM 716 O O . GLY A 1 89 ? 9.488 6.324 -4.329 1.00 96.31 89 GLY A O 1
ATOM 717 N N . ILE A 1 90 ? 8.697 4.871 -5.814 1.00 95.88 90 ILE A N 1
ATOM 718 C CA . ILE A 1 90 ? 9.974 4.506 -6.437 1.00 95.88 90 ILE A CA 1
ATOM 719 C C . ILE A 1 90 ? 10.281 5.464 -7.596 1.00 95.88 90 ILE A C 1
ATOM 721 O O . ILE A 1 90 ? 9.529 5.565 -8.563 1.00 95.88 90 ILE A O 1
ATOM 725 N N . ALA A 1 91 ? 11.438 6.119 -7.519 1.00 92.62 91 ALA A N 1
ATOM 726 C CA . ALA A 1 91 ? 11.982 6.985 -8.565 1.00 92.62 91 ALA A CA 1
ATOM 727 C C . ALA A 1 91 ? 13.269 6.386 -9.173 1.00 92.62 91 ALA A C 1
ATOM 729 O O . ALA A 1 91 ? 13.894 5.522 -8.543 1.00 92.62 91 ALA A O 1
ATOM 730 N N . PRO A 1 92 ? 13.714 6.843 -10.361 1.00 90.31 92 PRO A N 1
ATOM 731 C CA . PRO A 1 92 ? 15.021 6.469 -10.899 1.00 90.31 92 PRO A CA 1
ATOM 732 C C . PRO A 1 92 ? 16.141 6.706 -9.875 1.00 90.31 92 PRO A C 1
ATOM 734 O O . PRO A 1 92 ? 16.174 7.741 -9.216 1.00 90.31 92 PRO A O 1
ATOM 737 N N . GLY A 1 93 ? 17.038 5.731 -9.715 1.00 91.56 93 GLY A N 1
ATOM 738 C CA . GLY A 1 93 ? 18.121 5.787 -8.725 1.00 91.56 93 GLY A CA 1
ATOM 739 C C . GLY A 1 93 ? 17.730 5.376 -7.299 1.00 91.56 93 GLY A C 1
ATOM 740 O O . GLY A 1 93 ? 18.594 5.364 -6.424 1.00 91.56 93 GLY A O 1
ATOM 741 N N . THR A 1 94 ? 16.469 4.998 -7.043 1.00 93.81 94 THR A N 1
ATOM 742 C CA . THR A 1 94 ? 16.079 4.415 -5.745 1.00 93.81 94 THR A CA 1
ATOM 743 C C . THR A 1 94 ? 16.885 3.131 -5.495 1.00 93.81 94 THR A C 1
ATOM 745 O O . THR A 1 94 ? 16.843 2.232 -6.337 1.00 93.81 94 THR A O 1
ATOM 748 N N . PRO A 1 95 ? 17.589 2.995 -4.355 1.00 95.56 95 PRO A N 1
ATOM 749 C CA . PRO A 1 95 ? 18.364 1.794 -4.058 1.00 95.56 95 PRO A CA 1
ATOM 750 C C . PRO A 1 95 ? 17.498 0.531 -4.014 1.00 95.56 95 PRO A C 1
ATOM 752 O O . PRO A 1 95 ? 16.387 0.552 -3.482 1.00 95.56 95 PRO A O 1
ATOM 755 N N . SER A 1 96 ? 18.033 -0.602 -4.477 1.00 94.75 96 SER A N 1
ATOM 756 C CA . SER A 1 96 ? 17.317 -1.889 -4.525 1.00 94.75 96 SER A CA 1
ATOM 757 C C . SER A 1 96 ? 16.726 -2.313 -3.177 1.00 94.75 96 SER A C 1
ATOM 759 O O . SER A 1 96 ? 15.626 -2.857 -3.123 1.00 94.75 96 SER A O 1
ATOM 761 N N . LYS A 1 97 ? 17.430 -2.042 -2.067 1.00 94.00 97 LYS A N 1
ATOM 762 C CA . LYS A 1 97 ? 16.920 -2.310 -0.713 1.00 94.00 97 LYS A CA 1
ATOM 763 C C . LYS A 1 97 ? 15.649 -1.501 -0.427 1.00 94.00 97 LYS A C 1
ATOM 765 O O . LYS A 1 97 ? 14.651 -2.075 -0.011 1.00 94.00 97 LYS A O 1
ATOM 770 N N . THR A 1 98 ? 15.672 -0.206 -0.732 1.00 94.00 98 THR A N 1
ATOM 771 C CA . THR A 1 98 ? 14.538 0.707 -0.545 1.00 94.00 98 THR A CA 1
ATOM 772 C C . THR A 1 98 ? 13.361 0.355 -1.453 1.00 94.00 98 THR A C 1
ATOM 774 O O . THR A 1 98 ? 12.215 0.482 -1.034 1.00 94.00 98 THR A O 1
ATOM 777 N N . VAL A 1 99 ? 13.616 -0.136 -2.672 1.00 95.19 99 VAL A N 1
ATOM 778 C CA . VAL A 1 99 ? 12.563 -0.678 -3.550 1.00 95.19 99 VAL A CA 1
ATOM 779 C C . VAL A 1 99 ? 11.832 -1.835 -2.865 1.00 95.19 99 VAL A C 1
ATOM 781 O O . VAL A 1 99 ? 10.611 -1.779 -2.741 1.00 95.19 99 VAL A O 1
ATOM 784 N N . ARG A 1 100 ? 12.564 -2.840 -2.359 1.00 94.56 100 ARG A N 1
ATOM 785 C CA . ARG A 1 100 ? 11.959 -3.979 -1.639 1.00 94.56 100 ARG A CA 1
ATOM 786 C C . ARG A 1 100 ? 11.154 -3.521 -0.429 1.00 94.56 100 ARG A C 1
ATOM 788 O O . ARG A 1 100 ? 10.023 -3.955 -0.247 1.00 94.56 100 ARG A O 1
ATOM 795 N N . GLU A 1 101 ? 11.720 -2.617 0.368 1.00 93.56 101 GLU A N 1
ATOM 796 C CA . GLU A 1 101 ? 11.061 -2.080 1.561 1.00 93.56 101 GLU A CA 1
ATOM 797 C C . GLU A 1 101 ? 9.753 -1.361 1.231 1.00 93.56 101 GLU A C 1
ATOM 799 O O . GLU A 1 101 ? 8.770 -1.571 1.938 1.00 93.56 101 GLU A O 1
ATOM 804 N N . ARG A 1 102 ? 9.729 -0.544 0.169 1.00 95.38 102 ARG A N 1
ATOM 805 C CA . ARG A 1 102 ? 8.546 0.220 -0.254 1.00 95.38 102 ARG A CA 1
ATOM 806 C C . ARG A 1 102 ? 7.441 -0.671 -0.802 1.00 95.38 102 ARG A C 1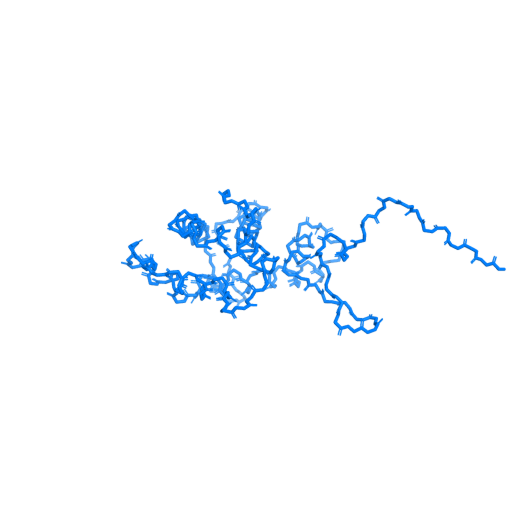
ATOM 808 O O . ARG A 1 102 ? 6.298 -0.513 -0.388 1.00 95.38 102 ARG A O 1
ATOM 815 N N . VAL A 1 103 ? 7.783 -1.631 -1.663 1.00 96.25 103 VAL A N 1
ATOM 816 C CA . VAL A 1 103 ? 6.805 -2.598 -2.188 1.00 96.25 103 VAL A CA 1
ATOM 817 C C . VAL A 1 103 ? 6.200 -3.401 -1.034 1.00 96.25 103 VAL A C 1
ATOM 819 O O . VAL A 1 103 ? 4.984 -3.415 -0.880 1.00 96.25 103 VAL A O 1
ATOM 822 N N . ALA A 1 104 ? 7.037 -3.968 -0.157 1.00 94.56 104 ALA A N 1
ATOM 823 C CA . ALA A 1 104 ? 6.572 -4.758 0.984 1.00 94.56 104 ALA A CA 1
ATOM 824 C C . ALA A 1 104 ? 5.886 -3.921 2.080 1.00 94.56 104 ALA A C 1
ATOM 826 O O . ALA A 1 104 ? 5.191 -4.467 2.934 1.00 94.56 104 ALA A O 1
ATOM 827 N N . ALA A 1 105 ? 6.126 -2.608 2.150 1.00 95.00 105 ALA A N 1
ATOM 828 C CA . ALA A 1 105 ? 5.453 -1.740 3.118 1.00 95.00 105 ALA A CA 1
ATOM 829 C C . ALA A 1 105 ? 3.960 -1.611 2.811 1.00 95.00 105 ALA A C 1
ATOM 831 O O . ALA A 1 105 ? 3.172 -1.616 3.749 1.00 95.00 105 ALA A O 1
ATOM 832 N N . VAL A 1 106 ? 3.578 -1.545 1.531 1.00 97.00 106 VAL A N 1
ATOM 833 C CA . VAL A 1 106 ? 2.163 -1.483 1.137 1.00 97.00 106 VAL A CA 1
ATOM 834 C C . VAL A 1 106 ? 1.425 -2.737 1.599 1.00 97.00 106 VAL A C 1
ATOM 836 O O . VAL A 1 106 ? 0.422 -2.612 2.293 1.00 97.00 106 VAL A O 1
ATOM 839 N N . ASP A 1 107 ? 1.969 -3.925 1.307 1.00 95.69 107 ASP A N 1
ATOM 840 C CA . ASP A 1 107 ? 1.384 -5.200 1.749 1.00 95.69 107 ASP A CA 1
ATOM 841 C C . ASP A 1 107 ? 1.205 -5.235 3.275 1.00 95.69 107 ASP A C 1
ATOM 843 O O . ASP A 1 107 ? 0.120 -5.510 3.771 1.00 95.69 107 ASP A O 1
ATOM 847 N N . ARG A 1 108 ? 2.245 -4.867 4.035 1.00 95.44 108 ARG A N 1
ATOM 848 C CA . ARG A 1 108 ? 2.190 -4.862 5.506 1.00 95.44 108 ARG A CA 1
ATOM 849 C C . ARG A 1 108 ? 1.170 -3.880 6.073 1.00 95.44 108 ARG A C 1
ATOM 851 O O . ARG A 1 108 ? 0.477 -4.229 7.019 1.00 95.44 108 ARG A O 1
ATOM 858 N N . ILE A 1 109 ? 1.087 -2.669 5.522 1.00 96.88 109 ILE A N 1
ATOM 859 C CA . ILE A 1 109 ? 0.132 -1.652 5.985 1.00 96.88 109 ILE A CA 1
ATOM 860 C C . ILE A 1 109 ? -1.304 -2.129 5.750 1.00 96.88 109 ILE A C 1
ATOM 862 O O . ILE A 1 109 ? -2.140 -1.995 6.639 1.00 96.88 109 ILE A O 1
ATOM 866 N N . LEU A 1 110 ? -1.586 -2.696 4.574 1.00 97.56 110 LEU A N 1
ATOM 867 C CA . LEU A 1 110 ? -2.920 -3.191 4.242 1.00 97.56 110 LEU A CA 1
ATOM 868 C C . LEU A 1 110 ? -3.288 -4.436 5.065 1.00 97.56 110 LEU A C 1
ATOM 870 O O . LEU A 1 110 ? -4.406 -4.514 5.567 1.00 97.56 110 LEU A O 1
ATOM 874 N N . SER A 1 111 ? -2.355 -5.369 5.274 1.00 96.50 111 SER A N 1
ATOM 875 C CA . SER A 1 111 ? -2.590 -6.534 6.137 1.00 96.50 111 SER A CA 1
ATOM 876 C C . SER A 1 111 ? -2.838 -6.138 7.595 1.00 96.50 111 SER A C 1
ATOM 878 O O . SER A 1 111 ? -3.798 -6.620 8.187 1.00 96.50 111 SER A O 1
ATOM 880 N N . GLU A 1 112 ? -2.051 -5.216 8.163 1.00 95.06 112 GLU A N 1
ATOM 881 C CA . GLU A 1 112 ? -2.287 -4.728 9.533 1.00 95.06 112 GLU A CA 1
ATOM 882 C C . GLU A 1 112 ? -3.651 -4.031 9.645 1.00 95.06 112 GLU A C 1
ATOM 884 O O . GLU A 1 112 ? -4.345 -4.178 10.647 1.00 95.06 112 GLU A O 1
ATOM 889 N N . ALA A 1 113 ? -4.085 -3.311 8.604 1.00 95.38 113 ALA A N 1
ATOM 890 C CA . ALA A 1 113 ? -5.413 -2.704 8.583 1.00 95.38 113 ALA A CA 1
ATOM 891 C C . ALA A 1 113 ? -6.534 -3.756 8.667 1.00 95.38 113 ALA A C 1
ATOM 893 O O . ALA A 1 113 ? -7.485 -3.563 9.427 1.00 95.38 113 ALA A O 1
ATOM 894 N N . LEU A 1 114 ? -6.407 -4.878 7.946 1.00 96.31 114 LEU A N 1
ATOM 895 C CA . LEU A 1 114 ? -7.342 -6.005 8.064 1.00 96.31 114 LEU A CA 1
ATOM 896 C C . LEU A 1 114 ? -7.307 -6.623 9.465 1.00 96.31 114 LEU A C 1
ATOM 898 O O . LEU A 1 114 ? -8.361 -6.849 10.055 1.00 96.31 114 LEU A O 1
ATOM 902 N N . GLU A 1 115 ? -6.118 -6.822 10.035 1.00 94.75 115 GLU A N 1
ATOM 903 C CA . GLU A 1 115 ? -5.990 -7.341 11.399 1.00 94.75 115 GLU A CA 1
ATOM 904 C C . GLU A 1 115 ? -6.623 -6.409 12.439 1.00 94.75 115 GLU A C 1
ATOM 906 O O . GLU A 1 115 ? -7.206 -6.879 13.417 1.00 94.75 115 GLU A O 1
ATOM 911 N N . VAL A 1 116 ? -6.540 -5.089 12.251 1.00 91.81 116 VAL A N 1
ATOM 912 C CA . VAL A 1 116 ? -7.203 -4.112 13.126 1.00 91.81 116 VAL A CA 1
ATOM 913 C C . VAL A 1 116 ? -8.726 -4.203 13.011 1.00 91.81 116 VAL A C 1
ATOM 915 O O . VAL A 1 116 ? -9.397 -4.162 14.046 1.00 91.81 116 VAL A O 1
ATOM 918 N N . LEU A 1 117 ? -9.273 -4.360 11.800 1.00 93.12 117 LEU A N 1
ATOM 919 C CA . LEU A 1 117 ? -10.710 -4.593 11.587 1.00 93.12 117 LEU A CA 1
ATOM 920 C C . LEU A 1 117 ? -11.165 -5.879 12.295 1.00 93.12 117 LEU A C 1
ATOM 922 O O . LEU A 1 117 ? -12.112 -5.844 13.085 1.00 93.12 117 LEU A O 1
ATOM 926 N N . ASP A 1 118 ? -10.427 -6.977 12.111 1.00 94.69 118 ASP A N 1
ATOM 927 C CA . ASP A 1 118 ? -10.710 -8.276 12.735 1.00 94.69 118 ASP A CA 1
ATOM 928 C C . ASP A 1 118 ? -10.636 -8.203 14.266 1.00 94.69 118 ASP A C 1
ATOM 930 O O . ASP A 1 118 ? -11.541 -8.655 14.970 1.00 94.69 118 ASP A O 1
ATOM 934 N N . ARG A 1 119 ? -9.585 -7.574 14.804 1.00 90.94 119 ARG A N 1
ATOM 935 C CA . ARG A 1 119 ? -9.365 -7.410 16.251 1.00 90.94 119 ARG A CA 1
ATOM 936 C C . ARG A 1 119 ? -10.455 -6.565 16.910 1.00 90.94 119 ARG A C 1
ATOM 938 O O . ARG A 1 119 ? -10.766 -6.785 18.081 1.00 90.94 119 ARG A O 1
ATOM 945 N N . ARG A 1 120 ? -11.004 -5.584 16.188 1.00 88.88 120 ARG A N 1
ATOM 946 C CA . ARG A 1 120 ? -12.095 -4.715 16.656 1.00 88.88 120 ARG A CA 1
ATOM 947 C C . ARG A 1 120 ? -13.483 -5.310 16.386 1.00 88.88 120 ARG A C 1
ATOM 949 O O . ARG A 1 120 ? -14.444 -4.834 16.984 1.00 88.88 120 ARG A O 1
ATOM 956 N N . GLY A 1 121 ? -13.591 -6.334 15.535 1.00 92.62 121 GLY A N 1
ATOM 957 C CA . GLY A 1 121 ? -14.864 -6.938 15.134 1.00 92.62 121 GLY A CA 1
ATOM 958 C C . GLY A 1 121 ? -15.752 -5.979 14.338 1.00 92.62 121 GLY A C 1
ATOM 959 O O . GLY A 1 121 ? -16.968 -5.979 14.524 1.00 92.62 121 GLY A O 1
ATOM 960 N N . VAL A 1 122 ? -15.146 -5.122 13.512 1.00 92.88 122 VAL A N 1
ATOM 961 C CA . VAL A 1 122 ? -15.842 -4.111 12.699 1.00 92.88 122 VAL A CA 1
ATOM 962 C C . VAL A 1 122 ? -15.498 -4.277 11.222 1.00 92.88 122 VAL A C 1
ATOM 964 O O . VAL A 1 122 ? -14.427 -4.772 10.884 1.00 92.88 122 VAL A O 1
ATOM 967 N N . GLU A 1 123 ? -16.388 -3.821 10.342 1.00 94.69 123 GLU A N 1
ATOM 968 C CA . GLU A 1 123 ? -16.175 -3.859 8.885 1.00 94.69 123 GLU A CA 1
ATOM 969 C C . GLU A 1 123 ? -15.601 -2.554 8.318 1.00 94.69 123 GLU A C 1
ATOM 971 O O . GLU A 1 123 ? -15.123 -2.527 7.187 1.00 94.69 123 GLU A O 1
ATOM 976 N N . GLU A 1 124 ? -15.610 -1.475 9.102 1.00 94.44 124 GLU A N 1
ATOM 977 C CA . GLU A 1 124 ? -15.131 -0.160 8.681 1.00 94.44 124 GLU A CA 1
ATOM 978 C C . GLU A 1 124 ? -14.452 0.606 9.819 1.00 94.44 124 GLU A C 1
ATOM 980 O O . GLU A 1 124 ? -14.777 0.440 11.000 1.00 94.44 124 GLU A O 1
ATOM 985 N N . ILE A 1 125 ? -13.509 1.476 9.452 1.00 92.25 125 ILE A N 1
ATOM 986 C CA . ILE A 1 125 ? -12.909 2.458 10.355 1.00 92.25 125 IL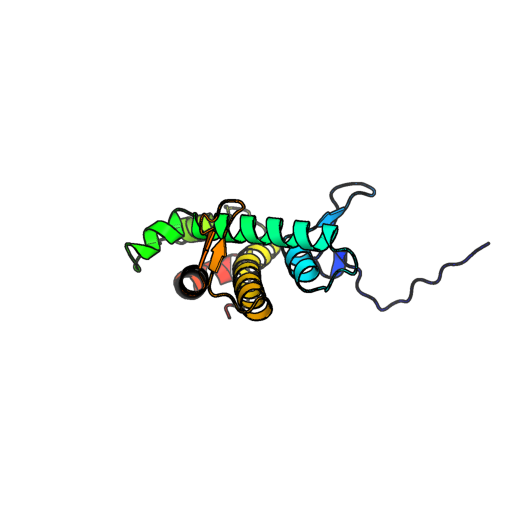E A CA 1
ATOM 987 C C . ILE A 1 125 ? -13.448 3.840 10.001 1.00 92.25 125 ILE A C 1
ATOM 989 O O . ILE A 1 125 ? -13.342 4.287 8.861 1.00 92.25 125 ILE A O 1
ATOM 993 N N . ALA A 1 126 ? -13.980 4.549 10.995 1.00 91.31 126 ALA A N 1
ATOM 994 C CA . ALA A 1 126 ? -14.485 5.908 10.845 1.00 91.31 126 ALA A CA 1
ATOM 995 C C . ALA A 1 126 ? -13.654 6.924 11.642 1.00 91.31 126 ALA A C 1
ATOM 997 O O . ALA A 1 126 ? -13.183 6.656 12.747 1.00 91.31 126 ALA A O 1
ATOM 998 N N . ALA A 1 127 ? -13.523 8.130 11.095 1.00 86.75 127 ALA A N 1
ATOM 999 C CA . ALA A 1 127 ? -12.914 9.271 11.758 1.00 86.75 127 ALA A CA 1
ATOM 1000 C C . ALA A 1 127 ? -13.773 9.779 12.928 1.00 86.75 127 ALA A C 1
ATOM 1002 O O . ALA A 1 127 ? -14.980 9.526 13.019 1.00 86.75 127 ALA A O 1
ATOM 1003 N N . GLN A 1 128 ? -13.175 10.617 13.782 1.00 76.19 128 GLN A N 1
ATOM 1004 C CA . GLN A 1 128 ? -13.930 11.417 14.749 1.00 76.19 128 GLN A CA 1
ATOM 1005 C C . GLN A 1 128 ? -14.972 12.252 13.981 1.00 76.19 128 GLN A C 1
ATOM 1007 O O . GLN A 1 128 ? -14.582 13.106 13.187 1.00 76.19 128 GLN A O 1
ATOM 1012 N N . ARG A 1 129 ? -16.272 12.002 14.229 1.00 77.56 129 ARG A N 1
ATOM 1013 C CA . ARG A 1 129 ? -17.486 12.502 13.518 1.00 77.56 129 ARG A CA 1
ATOM 1014 C C . ARG A 1 129 ? -18.146 11.530 12.526 1.00 77.56 129 ARG A C 1
ATOM 1016 O O . ARG A 1 129 ? -19.051 11.944 11.811 1.00 77.56 129 ARG A O 1
ATOM 1023 N N . GLY A 1 130 ? -17.751 10.257 12.498 1.00 82.50 130 GLY A N 1
ATOM 1024 C CA . GLY A 1 130 ? -18.493 9.211 11.779 1.00 82.50 130 GLY A CA 1
ATOM 1025 C C . GLY A 1 130 ? -18.292 9.198 10.261 1.00 82.50 130 GLY A C 1
ATOM 1026 O O . GLY A 1 130 ? -19.001 8.490 9.559 1.00 82.50 130 GLY A O 1
ATOM 1027 N N . LYS A 1 131 ? -17.324 9.960 9.735 1.00 89.75 131 LYS A N 1
ATOM 1028 C CA . LYS A 1 131 ? -16.900 9.824 8.336 1.00 89.75 131 LYS A CA 1
ATOM 1029 C C . LYS A 1 131 ? -16.097 8.532 8.196 1.00 89.75 131 LYS A C 1
ATOM 1031 O O . LYS A 1 131 ? -15.029 8.444 8.797 1.00 89.75 131 LYS A O 1
ATOM 1036 N N . VAL A 1 132 ? -16.565 7.584 7.390 1.00 92.31 132 VAL A N 1
ATOM 1037 C CA . VAL A 1 132 ? -15.808 6.369 7.051 1.00 92.31 132 VAL A CA 1
ATOM 1038 C C . VAL A 1 132 ? -14.491 6.763 6.373 1.00 92.31 132 VAL A C 1
ATOM 1040 O O . VAL A 1 132 ? -14.486 7.554 5.427 1.00 92.31 132 VAL A O 1
ATOM 1043 N N . LEU A 1 133 ? -13.374 6.280 6.919 1.00 94.06 133 LEU A N 1
ATOM 1044 C CA . LEU A 1 133 ? -12.036 6.441 6.347 1.00 94.06 133 LEU A CA 1
ATOM 1045 C C . LEU A 1 133 ? -11.771 5.355 5.309 1.00 94.06 133 LEU A C 1
ATOM 1047 O O . LEU A 1 133 ? -11.299 5.664 4.219 1.00 94.06 133 LEU A O 1
ATOM 1051 N N . PHE A 1 134 ? -12.078 4.109 5.660 1.00 96.44 134 PHE A N 1
ATOM 1052 C CA . PHE A 1 134 ? -12.020 2.956 4.770 1.00 96.44 134 PHE A CA 1
ATOM 1053 C C . PHE A 1 134 ? -12.839 1.802 5.345 1.00 96.44 134 PHE A C 1
ATOM 1055 O O . PHE A 1 134 ? -12.979 1.677 6.569 1.00 96.44 134 PHE A O 1
ATOM 1062 N N . ASP A 1 135 ? -13.336 0.949 4.457 1.00 97.12 135 ASP A N 1
ATOM 1063 C CA . ASP A 1 135 ? -13.954 -0.327 4.811 1.00 97.12 135 ASP A CA 1
ATOM 1064 C C . ASP A 1 135 ? -13.059 -1.528 4.447 1.00 97.12 135 ASP A C 1
ATOM 1066 O O . ASP A 1 135 ? -12.007 -1.396 3.807 1.00 97.12 135 ASP A O 1
ATOM 1070 N N . ARG A 1 136 ? -13.453 -2.731 4.880 1.00 97.56 136 ARG A N 1
ATOM 1071 C CA . ARG A 1 136 ? -12.742 -3.978 4.556 1.00 97.56 136 ARG A CA 1
ATOM 1072 C C . ARG A 1 136 ? -12.590 -4.181 3.047 1.00 97.56 136 ARG A C 1
ATOM 1074 O O . ARG A 1 136 ? -11.527 -4.611 2.596 1.00 97.56 136 ARG A O 1
ATOM 1081 N N . ASN A 1 137 ? -13.627 -3.888 2.265 1.00 97.62 137 ASN A N 1
ATOM 1082 C CA . ASN A 1 137 ? -13.615 -4.096 0.819 1.00 97.62 137 ASN A CA 1
ATOM 1083 C C . ASN A 1 137 ? -12.631 -3.151 0.123 1.00 97.62 137 ASN A C 1
ATOM 1085 O O . ASN A 1 137 ? -12.014 -3.542 -0.868 1.00 97.62 137 ASN A O 1
ATOM 1089 N N . ASP A 1 138 ? -12.451 -1.928 0.618 1.00 97.56 138 ASP A N 1
ATOM 1090 C CA . ASP A 1 138 ? -11.430 -1.001 0.123 1.00 97.56 138 ASP A CA 1
ATOM 1091 C C . ASP A 1 138 ? -10.023 -1.581 0.292 1.00 97.56 138 ASP A C 1
ATOM 1093 O O . ASP A 1 138 ? -9.234 -1.601 -0.658 1.00 97.56 138 ASP A O 1
ATOM 1097 N N . VAL A 1 139 ? -9.726 -2.112 1.482 1.00 98.00 139 VAL A N 1
ATOM 1098 C CA . VAL A 1 139 ? -8.418 -2.702 1.801 1.00 98.00 139 VAL A CA 1
ATOM 1099 C C . VAL A 1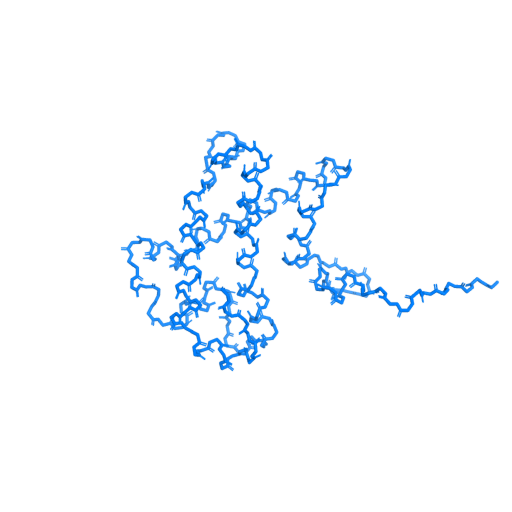 139 ? -8.167 -3.967 0.976 1.00 98.00 139 VAL A C 1
ATOM 1101 O O . VAL A 1 139 ? -7.092 -4.110 0.388 1.00 98.00 139 VAL A O 1
ATOM 1104 N N . VAL A 1 140 ? -9.165 -4.850 0.860 1.00 98.12 140 VAL A N 1
ATOM 1105 C CA . VAL A 1 140 ? -9.079 -6.074 0.042 1.00 98.12 140 VAL A CA 1
ATOM 1106 C C . VAL A 1 140 ? -8.842 -5.738 -1.432 1.00 98.12 140 VAL A C 1
ATOM 1108 O O . VAL A 1 140 ? -7.905 -6.264 -2.034 1.00 98.12 140 VAL A O 1
ATOM 1111 N N . ARG A 1 141 ? -9.602 -4.797 -2.006 1.00 97.94 141 ARG A N 1
ATOM 1112 C CA . ARG A 1 141 ? -9.393 -4.344 -3.394 1.00 97.94 141 ARG A CA 1
ATOM 1113 C C . ARG A 1 141 ? -8.000 -3.752 -3.601 1.00 97.94 141 ARG A C 1
ATOM 1115 O O . ARG A 1 141 ? -7.397 -3.939 -4.657 1.00 97.94 141 ARG A O 1
ATOM 1122 N N . CYS A 1 142 ? -7.458 -3.053 -2.605 1.00 98.12 142 CYS A N 1
ATOM 1123 C CA . CYS A 1 142 ? -6.105 -2.512 -2.694 1.00 98.12 142 CYS A CA 1
ATOM 1124 C C . CYS A 1 142 ? -5.023 -3.606 -2.627 1.00 98.12 142 CYS A C 1
ATOM 1126 O O . CYS A 1 142 ? -4.016 -3.515 -3.332 1.00 98.12 142 CYS A O 1
ATOM 1128 N N . LEU A 1 143 ? -5.236 -4.677 -1.856 1.00 97.88 143 LEU A N 1
ATOM 1129 C CA . LEU A 1 143 ? -4.358 -5.856 -1.857 1.00 97.88 143 LEU A CA 1
ATOM 1130 C C . LEU A 1 143 ? -4.382 -6.592 -3.204 1.00 97.88 143 LEU A C 1
ATOM 1132 O O . LEU A 1 143 ? -3.332 -6.992 -3.719 1.00 97.88 143 LEU A O 1
ATOM 1136 N N . GLU A 1 144 ? -5.557 -6.728 -3.820 1.00 97.62 144 GLU A N 1
ATOM 1137 C CA . GLU A 1 144 ? -5.695 -7.283 -5.173 1.00 97.62 144 GLU A CA 1
ATOM 1138 C C . GLU A 1 144 ? -4.956 -6.427 -6.209 1.00 97.62 144 GLU A C 1
ATOM 1140 O O . GLU A 1 144 ? -4.217 -6.944 -7.058 1.00 97.62 144 GLU A O 1
ATOM 1145 N N . PHE A 1 145 ? -5.095 -5.105 -6.109 1.00 98.00 145 PHE A N 1
ATOM 1146 C CA . PHE A 1 145 ? -4.358 -4.158 -6.935 1.00 98.00 145 PHE A CA 1
ATOM 1147 C C . PHE A 1 145 ? -2.842 -4.304 -6.760 1.00 98.00 145 PHE A C 1
ATOM 1149 O O . PHE A 1 145 ? -2.113 -4.452 -7.744 1.00 98.00 145 PHE A O 1
ATOM 1156 N N . GLN A 1 146 ? -2.360 -4.325 -5.518 1.00 97.50 146 GLN A N 1
ATOM 1157 C CA . GLN A 1 146 ? -0.949 -4.503 -5.179 1.00 97.50 146 GLN A CA 1
ATOM 1158 C C . GLN A 1 146 ? -0.393 -5.822 -5.742 1.00 97.50 146 GLN A C 1
ATOM 1160 O O . GLN A 1 146 ? 0.689 -5.842 -6.338 1.00 97.50 146 GLN A O 1
ATOM 1165 N N . THR A 1 147 ? -1.154 -6.913 -5.637 1.00 97.00 147 THR A N 1
ATOM 1166 C CA . THR A 1 147 ? -0.818 -8.215 -6.240 1.00 97.00 147 THR A CA 1
ATOM 1167 C C . THR A 1 147 ? -0.732 -8.114 -7.762 1.00 97.00 147 THR A C 1
ATOM 1169 O O . THR A 1 147 ? 0.254 -8.542 -8.368 1.00 97.00 147 THR A O 1
ATOM 1172 N N . THR A 1 148 ? -1.716 -7.462 -8.384 1.00 96.75 148 THR A N 1
ATOM 1173 C CA . THR A 1 148 ? -1.754 -7.230 -9.833 1.00 96.75 148 THR A CA 1
ATOM 1174 C C . THR A 1 148 ? -0.535 -6.440 -10.307 1.00 96.75 148 THR A C 1
ATOM 1176 O O . THR A 1 148 ? 0.076 -6.801 -11.315 1.00 96.75 148 THR A O 1
ATOM 1179 N N . LEU A 1 149 ? -0.129 -5.391 -9.582 1.00 97.31 149 LEU A N 1
ATOM 1180 C CA . LEU A 1 149 ? 1.070 -4.617 -9.908 1.00 97.31 149 LEU A CA 1
ATOM 1181 C C . LEU A 1 149 ? 2.344 -5.460 -9.809 1.00 97.31 149 LEU A C 1
ATOM 1183 O O . LEU A 1 149 ? 3.160 -5.440 -10.737 1.00 97.31 149 LEU A O 1
ATOM 1187 N N . LYS A 1 150 ? 2.512 -6.206 -8.707 1.00 96.81 150 LYS A N 1
ATOM 1188 C CA . LYS A 1 150 ? 3.674 -7.083 -8.489 1.00 96.81 150 LYS A CA 1
ATOM 1189 C C . LYS A 1 150 ? 3.813 -8.109 -9.611 1.00 96.81 150 LYS A C 1
ATOM 1191 O O . LYS A 1 150 ? 4.918 -8.318 -10.107 1.00 96.81 150 LYS A O 1
ATOM 1196 N N . GLN A 1 151 ? 2.704 -8.703 -10.050 1.00 96.31 151 GLN A N 1
ATOM 1197 C CA . GLN A 1 151 ? 2.688 -9.675 -11.143 1.00 96.31 151 GLN A CA 1
ATOM 1198 C C . GLN A 1 151 ? 2.949 -9.020 -12.503 1.00 96.31 151 GLN A C 1
ATOM 1200 O O . GLN A 1 151 ? 3.849 -9.445 -13.231 1.00 96.31 151 GLN A O 1
ATOM 1205 N N . ARG A 1 152 ? 2.206 -7.955 -12.835 1.00 96.19 152 ARG A N 1
ATOM 1206 C CA . ARG A 1 152 ? 2.305 -7.259 -14.129 1.00 96.19 152 ARG A CA 1
ATOM 1207 C C . ARG A 1 152 ? 3.713 -6.725 -14.383 1.00 96.19 152 ARG A C 1
ATOM 1209 O O . ARG A 1 152 ? 4.204 -6.823 -15.504 1.00 96.19 152 ARG A O 1
ATOM 1216 N N . PHE A 1 153 ? 4.368 -6.207 -13.347 1.00 96.81 153 PHE A N 1
ATOM 1217 C CA . PHE A 1 153 ? 5.701 -5.612 -13.441 1.00 96.81 153 PHE A CA 1
ATOM 1218 C C . PHE A 1 153 ? 6.796 -6.442 -12.762 1.00 96.81 153 PHE A C 1
ATOM 1220 O O . PHE A 1 153 ? 7.851 -5.920 -12.394 1.00 96.81 153 PHE A O 1
ATOM 1227 N N . ALA A 1 154 ? 6.585 -7.754 -12.623 1.00 96.50 154 ALA A N 1
ATOM 1228 C CA . ALA A 1 154 ? 7.534 -8.653 -11.967 1.00 96.50 154 ALA A CA 1
ATOM 1229 C C . ALA A 1 154 ? 8.941 -8.579 -12.580 1.00 96.50 154 ALA A C 1
ATOM 1231 O O . ALA A 1 154 ? 9.946 -8.648 -11.871 1.00 96.50 154 ALA A O 1
ATOM 1232 N N . ARG A 1 155 ? 9.028 -8.428 -13.908 1.00 95.75 155 ARG A N 1
ATOM 1233 C CA . ARG A 1 155 ? 10.307 -8.303 -14.616 1.00 95.75 155 ARG A CA 1
ATOM 1234 C C . ARG A 1 155 ? 11.046 -7.026 -14.213 1.00 95.75 155 ARG A C 1
ATOM 1236 O O . ARG A 1 155 ? 12.216 -7.112 -13.851 1.00 95.75 155 ARG A O 1
ATOM 1243 N N . ASP A 1 156 ? 10.374 -5.879 -14.249 1.00 95.50 156 ASP A N 1
ATOM 1244 C CA . ASP A 1 156 ? 10.964 -4.584 -13.890 1.00 95.50 156 ASP A CA 1
ATOM 1245 C C . ASP A 1 156 ? 11.411 -4.563 -12.424 1.00 95.50 156 ASP A C 1
ATOM 1247 O O . ASP A 1 156 ? 12.525 -4.136 -12.110 1.00 95.50 156 ASP A O 1
ATOM 1251 N N . LEU A 1 157 ? 10.585 -5.117 -11.529 1.00 94.69 157 LEU A N 1
ATOM 1252 C CA . LEU A 1 157 ? 10.908 -5.244 -10.109 1.00 94.69 157 LEU A CA 1
ATOM 1253 C C . LEU A 1 157 ? 12.151 -6.107 -9.872 1.00 94.69 157 LEU A C 1
ATOM 1255 O O . LEU A 1 157 ? 13.006 -5.721 -9.079 1.00 94.69 157 LEU A O 1
ATOM 1259 N N . ARG A 1 158 ? 12.306 -7.233 -10.580 1.00 94.50 158 ARG A N 1
ATOM 1260 C CA . ARG A 1 158 ? 13.505 -8.086 -10.465 1.00 94.50 158 ARG A CA 1
ATOM 1261 C C . ARG A 1 158 ? 14.770 -7.406 -10.983 1.00 94.50 158 ARG A C 1
ATOM 1263 O O . ARG A 1 158 ? 15.840 -7.645 -10.431 1.00 94.50 158 ARG A O 1
ATOM 1270 N N . VAL A 1 159 ? 14.655 -6.567 -12.016 1.00 93.44 159 VAL A N 1
ATOM 1271 C CA . VAL A 1 159 ? 15.785 -5.777 -12.532 1.00 93.44 159 VAL A CA 1
ATOM 1272 C C . VAL A 1 159 ? 16.209 -4.717 -11.514 1.00 93.44 159 VAL A C 1
ATOM 1274 O O . VAL A 1 159 ? 17.397 -4.575 -11.235 1.00 93.44 159 VAL A O 1
ATOM 1277 N N . LEU A 1 160 ? 15.253 -3.991 -10.929 1.00 91.31 160 LEU A N 1
ATOM 1278 C CA . LEU A 1 160 ? 15.537 -2.918 -9.968 1.00 91.31 160 LEU A CA 1
ATOM 1279 C C . LEU A 1 160 ? 15.950 -3.436 -8.588 1.00 91.31 160 LEU A C 1
ATOM 1281 O O . LEU A 1 160 ? 16.767 -2.819 -7.901 1.00 91.31 160 LEU A O 1
ATOM 1285 N N . ALA A 1 161 ? 15.381 -4.560 -8.172 1.00 91.69 161 ALA A N 1
ATOM 1286 C CA . ALA A 1 161 ? 15.621 -5.186 -6.888 1.00 91.69 161 ALA A CA 1
ATOM 1287 C C . ALA A 1 161 ? 15.797 -6.703 -7.040 1.00 91.69 161 ALA A C 1
ATOM 1289 O O . ALA A 1 161 ? 14.867 -7.470 -6.777 1.00 91.69 161 ALA A O 1
ATOM 1290 N N . PRO A 1 162 ? 17.008 -7.160 -7.406 1.00 89.31 162 PRO A N 1
ATOM 1291 C CA . PRO A 1 162 ? 17.313 -8.584 -7.468 1.00 89.31 162 PRO A CA 1
ATOM 1292 C C . PRO A 1 162 ? 16.994 -9.278 -6.137 1.00 89.31 162 PRO A C 1
ATOM 1294 O O . PRO A 1 162 ? 17.344 -8.767 -5.070 1.00 89.31 162 PRO A O 1
ATOM 1297 N N . GLY A 1 163 ? 16.305 -10.419 -6.191 1.00 85.19 163 GLY A N 1
ATOM 1298 C CA . GLY A 1 163 ? 15.873 -11.164 -5.001 1.00 85.19 163 GLY A CA 1
ATOM 1299 C C . GLY A 1 163 ? 14.653 -10.583 -4.277 1.00 85.19 163 GLY A C 1
ATOM 1300 O O . GLY A 1 163 ? 14.445 -10.895 -3.111 1.00 85.19 163 GLY A O 1
ATOM 1301 N N . ILE A 1 164 ? 13.868 -9.709 -4.917 1.00 86.81 164 ILE A N 1
ATOM 1302 C CA . ILE A 1 164 ? 12.554 -9.326 -4.390 1.00 86.81 164 ILE A CA 1
ATOM 1303 C C . ILE A 1 164 ? 11.601 -10.530 -4.402 1.00 86.81 164 ILE A C 1
ATOM 1305 O O . ILE A 1 164 ? 11.428 -11.186 -5.432 1.00 86.81 164 ILE A O 1
ATOM 1309 N N . GLU A 1 165 ? 10.986 -10.809 -3.256 1.00 82.06 165 GLU A N 1
ATOM 1310 C CA . GLU A 1 165 ? 9.907 -11.787 -3.139 1.00 82.06 165 GLU A CA 1
ATOM 1311 C C . GLU A 1 165 ? 8.596 -11.119 -3.558 1.00 82.06 165 GLU A C 1
ATOM 1313 O O . GLU A 1 165 ? 8.198 -10.092 -3.012 1.00 82.06 165 GLU A O 1
ATOM 1318 N N . LEU A 1 166 ? 7.961 -11.678 -4.586 1.00 78.38 166 LEU A N 1
ATOM 1319 C CA . LEU A 1 166 ? 6.669 -11.236 -5.102 1.00 78.38 166 LEU A CA 1
ATOM 1320 C C . LEU A 1 166 ? 5.631 -12.262 -4.644 1.00 78.38 166 LEU A C 1
ATOM 1322 O O . LEU A 1 166 ? 5.177 -13.070 -5.451 1.00 78.38 166 LEU A O 1
ATOM 1326 N N . GLN A 1 167 ? 5.380 -12.310 -3.335 1.00 62.81 167 GLN A N 1
ATOM 1327 C CA . GLN A 1 167 ? 4.246 -13.051 -2.778 1.00 62.81 167 GLN A CA 1
ATOM 1328 C C . GLN A 1 167 ? 2.968 -12.260 -3.020 1.00 62.81 167 GLN A C 1
ATOM 1330 O O . GLN A 1 167 ? 3.016 -11.027 -2.800 1.00 62.81 167 GLN A O 1
#